Protein AF-A0A838RYY1-F1 (afdb_monomer)

Nearest PDB structures (foldseek):
  6tjv-assembly1_C  TM=8.194E-01  e=4.461E-03  Thermosynechococcus vestitus BP-1
  6q8o-assembly1_A  TM=8.061E-01  e=6.634E-03  Thermus thermophilus HB8
  8qby-assembly1_A  TM=8.186E-01  e=1.467E-02  Paracoccus denitrificans PD1222
  6zkc-assembly1_A  TM=8.201E-01  e=5.654E-02  Ovis aries
  8gzu-assembly1_n3  TM=5.581E-01  e=6.113E-01  Tetrahymena thermophila SB210

Secondary structure (DSSP, 8-state):
-HHHHHHHHHHHHHHHHHHHHS-----HHHHS--BTTBPPSS-TT----THHHHHHHHHHHHHHHHHHH--

pLDDT: mean 91.82, std 5.61, range [70.44, 97.81]

Structure (mmCIF, N/CA/C/O backbone):
data_AF-A0A838RYY1-F1
#
_entry.id   AF-A0A838RYY1-F1
#
loop_
_atom_site.group_PDB
_atom_site.id
_atom_site.type_symbol
_atom_site.label_atom_id
_atom_site.label_alt_id
_atom_site.label_comp_id
_atom_site.label_asym_id
_atom_site.label_entity_id
_atom_site.label_seq_id
_atom_site.pdbx_PDB_ins_code
_atom_site.Cartn_x
_atom_site.Cartn_y
_atom_site.Cartn_z
_atom_site.occupancy
_atom_site.B_iso_or_equiv
_atom_site.auth_seq_id
_atom_site.auth_comp_id
_atom_site.auth_asym_id
_atom_site.auth_atom_id
_atom_site.pdbx_PDB_model_num
ATOM 1 N N . MET A 1 1 ? -24.726 4.862 -14.095 1.00 84.25 1 MET A N 1
ATOM 2 C CA . MET A 1 1 ? -24.029 3.904 -14.992 1.00 84.25 1 MET A CA 1
ATOM 3 C C . MET A 1 1 ? -22.851 4.542 -15.726 1.00 84.25 1 MET A C 1
ATOM 5 O O . MET A 1 1 ? -21.759 4.006 -15.627 1.00 84.25 1 MET A O 1
A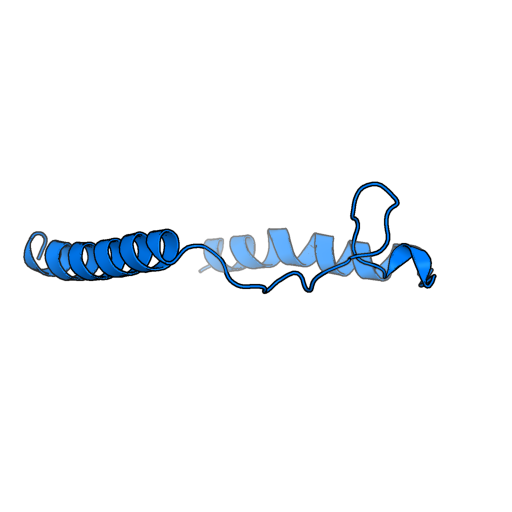TOM 9 N N . ILE A 1 2 ? -23.016 5.702 -16.377 1.00 94.88 2 ILE A N 1
ATOM 10 C CA . ILE A 1 2 ? -21.909 6.418 -17.054 1.00 94.88 2 ILE A CA 1
ATOM 11 C C . ILE A 1 2 ? -20.738 6.721 -16.105 1.00 94.88 2 ILE A C 1
ATOM 13 O O . ILE A 1 2 ? -19.596 6.431 -16.439 1.00 94.88 2 ILE A O 1
ATOM 17 N N . PHE A 1 3 ? -21.015 7.191 -14.885 1.00 96.00 3 PHE A N 1
ATOM 18 C CA . PHE A 1 3 ? -19.975 7.419 -13.874 1.00 96.00 3 PHE A CA 1
ATOM 19 C C . 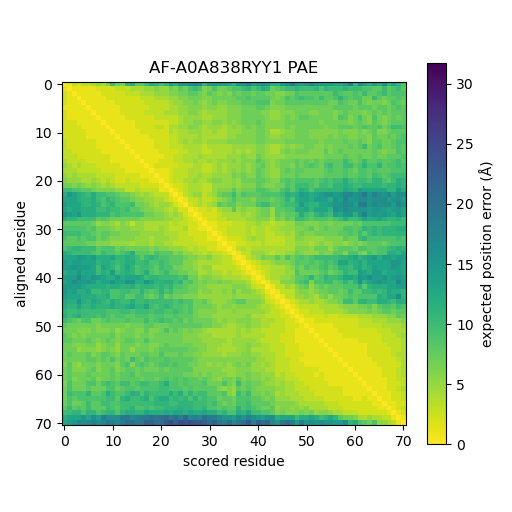PHE A 1 3 ? -19.176 6.156 -13.511 1.00 96.00 3 PHE A C 1
ATOM 21 O O . PHE A 1 3 ? -17.962 6.235 -13.366 1.00 96.00 3 PHE A O 1
ATOM 28 N N . PHE A 1 4 ? -19.819 4.986 -13.433 1.00 97.00 4 PHE A N 1
ATOM 29 C CA . PHE A 1 4 ? -19.127 3.717 -13.171 1.00 97.00 4 PHE A CA 1
ATOM 30 C C . PHE A 1 4 ? -18.209 3.315 -14.327 1.00 97.00 4 PHE A C 1
ATOM 32 O O . PHE A 1 4 ? -17.083 2.883 -14.095 1.00 97.00 4 PHE A O 1
ATOM 39 N N . LEU A 1 5 ? -18.660 3.501 -15.571 1.00 97.12 5 LEU A N 1
ATOM 40 C CA . LEU A 1 5 ? -17.829 3.253 -16.750 1.00 97.12 5 LEU A CA 1
ATOM 41 C C . LEU A 1 5 ? -16.590 4.148 -16.753 1.00 97.12 5 LEU A C 1
ATOM 43 O O . LEU A 1 5 ? -15.480 3.652 -16.928 1.00 97.12 5 LEU A O 1
ATOM 47 N N . VAL A 1 6 ? -16.766 5.446 -16.505 1.00 97.31 6 VAL A N 1
ATOM 48 C CA . VAL A 1 6 ? -15.646 6.395 -16.443 1.00 97.31 6 VAL A CA 1
ATOM 49 C C . VAL A 1 6 ? -14.668 6.018 -15.326 1.00 97.31 6 VAL A C 1
ATOM 51 O O . VAL A 1 6 ? -13.465 5.989 -15.570 1.00 97.31 6 VAL A O 1
ATOM 54 N N . ALA A 1 7 ? -15.168 5.656 -14.140 1.00 97.06 7 ALA A N 1
ATOM 55 C CA . ALA A 1 7 ? -14.339 5.277 -12.994 1.00 97.06 7 ALA A CA 1
ATOM 56 C C . ALA A 1 7 ? -13.459 4.042 -13.251 1.00 97.06 7 ALA A C 1
ATOM 58 O O . ALA A 1 7 ? -12.363 3.958 -12.705 1.00 97.06 7 ALA A O 1
ATOM 59 N N . ILE A 1 8 ? -13.910 3.103 -14.089 1.00 97.50 8 ILE A N 1
ATOM 60 C CA . ILE A 1 8 ? -13.128 1.914 -14.468 1.00 97.50 8 ILE A CA 1
ATOM 61 C C . ILE A 1 8 ? -12.181 2.228 -15.629 1.00 97.50 8 ILE A C 1
ATOM 63 O O . ILE A 1 8 ? -11.005 1.869 -15.592 1.00 97.50 8 ILE A O 1
ATOM 67 N N . VAL A 1 9 ? -12.675 2.903 -16.669 1.00 97.62 9 VAL A N 1
ATOM 68 C CA . VAL A 1 9 ? -11.892 3.172 -17.885 1.00 97.62 9 VAL A CA 1
ATOM 69 C C . VAL A 1 9 ? -10.719 4.102 -17.590 1.00 97.62 9 VAL A C 1
ATOM 71 O O . VAL A 1 9 ? -9.619 3.866 -18.087 1.00 97.62 9 VAL A O 1
ATOM 74 N N . PHE A 1 10 ? -10.926 5.122 -16.757 1.00 97.25 10 PHE A N 1
ATOM 75 C CA . PHE A 1 10 ? -9.915 6.132 -16.459 1.00 97.25 10 PHE A CA 1
ATOM 76 C C . PHE A 1 10 ? -8.596 5.563 -15.892 1.00 97.25 10 PHE A C 1
ATOM 78 O O . PHE A 1 10 ? -7.551 5.924 -16.428 1.00 97.25 10 PHE A O 1
ATOM 85 N N . PRO A 1 11 ? -8.579 4.665 -14.884 1.00 96.81 11 PRO A N 1
ATOM 86 C CA . PRO A 1 11 ? -7.339 4.043 -14.410 1.00 96.81 11 PRO A CA 1
ATOM 87 C C . PRO A 1 11 ? -6.831 2.912 -15.316 1.00 96.81 11 PRO A C 1
ATOM 89 O O . PRO A 1 11 ? -5.621 2.734 -15.448 1.00 96.81 11 PRO A O 1
ATOM 92 N N . VAL A 1 12 ? -7.718 2.142 -15.956 1.00 97.81 12 VAL A N 1
ATOM 93 C CA . VAL A 1 12 ? -7.308 0.975 -16.761 1.00 97.81 12 VAL A CA 1
ATOM 94 C C . VAL A 1 12 ? -6.628 1.399 -18.063 1.00 97.81 12 VAL A C 1
ATOM 96 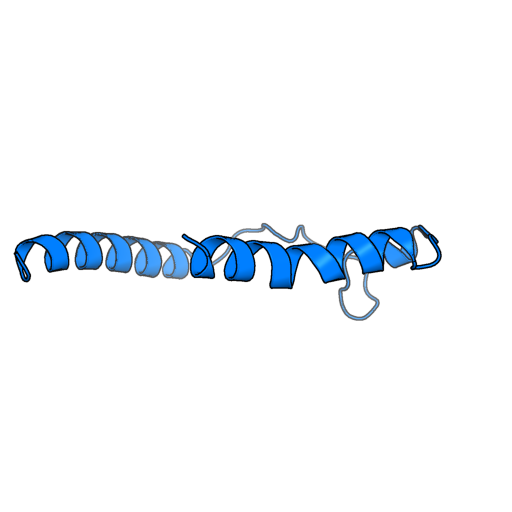O O . VAL A 1 12 ? -5.593 0.841 -18.432 1.00 97.81 12 VAL A O 1
ATOM 99 N N . LEU A 1 13 ? -7.172 2.409 -18.745 1.00 97.75 13 LEU A N 1
ATOM 100 C CA . LEU A 1 13 ? -6.674 2.888 -20.033 1.00 97.75 13 LEU A CA 1
ATOM 101 C C . LEU A 1 13 ? -5.174 3.265 -20.016 1.00 97.75 13 LEU A C 1
ATOM 103 O O . LEU A 1 13 ? -4.432 2.718 -20.836 1.00 97.75 13 LEU A O 1
ATOM 107 N N . PRO A 1 14 ? -4.669 4.125 -19.107 1.00 96.81 14 PRO A N 1
ATOM 108 C CA . PRO A 1 14 ? -3.252 4.488 -19.081 1.00 96.81 14 PRO A CA 1
ATOM 109 C C . PRO A 1 14 ? -2.339 3.314 -18.708 1.00 96.81 14 PRO A C 1
ATOM 111 O O . PRO A 1 14 ? -1.220 3.246 -19.211 1.00 96.81 14 PRO A O 1
ATOM 114 N N . ILE A 1 15 ? -2.797 2.362 -17.884 1.00 96.44 15 ILE A N 1
ATOM 115 C CA . ILE A 1 15 ? -2.018 1.159 -17.543 1.00 96.44 15 ILE A CA 1
ATOM 116 C C . ILE A 1 15 ? -1.823 0.283 -18.787 1.00 96.44 15 ILE A C 1
ATOM 118 O O . ILE A 1 15 ? -0.705 -0.158 -19.070 1.00 96.44 15 ILE A O 1
ATOM 122 N N . VAL A 1 16 ? -2.894 0.060 -19.556 1.00 96.69 16 VAL A N 1
ATOM 123 C CA . VAL A 1 16 ? -2.853 -0.751 -20.783 1.00 96.69 16 VAL A CA 1
ATOM 124 C C . VAL A 1 16 ? -2.019 -0.063 -21.864 1.00 96.69 16 VAL A C 1
ATOM 126 O O . VAL A 1 16 ? -1.129 -0.688 -22.443 1.00 96.69 16 VAL A O 1
ATOM 129 N N . LEU A 1 17 ? -2.238 1.237 -22.089 1.00 96.94 17 LEU A N 1
ATOM 130 C CA . LEU A 1 17 ? -1.445 2.018 -23.041 1.00 96.94 17 LEU A CA 1
ATOM 131 C C . LEU A 1 17 ? 0.033 2.054 -22.639 1.00 96.94 17 LEU A C 1
ATOM 133 O O . LEU A 1 17 ? 0.902 1.792 -23.467 1.00 96.94 17 LEU A O 1
ATOM 137 N N . GLY A 1 18 ? 0.334 2.291 -21.361 1.00 95.06 18 GLY A N 1
ATOM 138 C CA . GLY A 1 18 ? 1.700 2.288 -20.841 1.00 95.06 18 GLY A CA 1
ATOM 139 C C . GLY A 1 18 ? 2.393 0.932 -20.993 1.00 95.06 18 GLY A C 1
ATOM 140 O O . GLY A 1 18 ? 3.595 0.876 -21.253 1.00 95.06 18 GLY A O 1
ATOM 141 N N . ARG A 1 19 ? 1.653 -0.178 -20.894 1.00 92.12 19 ARG A N 1
ATOM 142 C CA . ARG A 1 19 ? 2.190 -1.523 -21.140 1.00 92.12 19 ARG A CA 1
ATOM 143 C C . ARG A 1 19 ? 2.558 -1.743 -22.609 1.00 92.12 19 ARG A C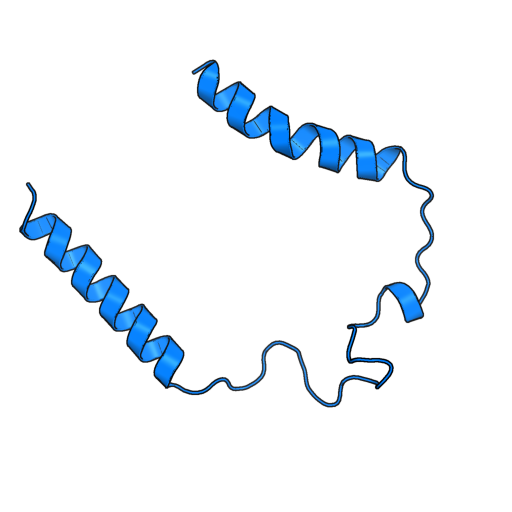 1
ATOM 145 O O . ARG A 1 19 ? 3.562 -2.408 -22.852 1.00 92.12 19 ARG A O 1
ATOM 152 N N . PHE A 1 20 ? 1.768 -1.213 -23.544 1.00 93.56 20 PHE A N 1
ATOM 153 C CA . PHE A 1 20 ? 1.961 -1.418 -24.984 1.00 93.56 20 PHE A CA 1
ATOM 154 C C . PHE A 1 20 ? 2.975 -0.444 -25.603 1.00 93.56 20 PHE A C 1
ATOM 156 O O . PHE A 1 20 ? 3.762 -0.836 -26.456 1.00 93.56 20 PHE A O 1
ATOM 163 N N . LEU A 1 21 ? 2.988 0.813 -25.151 1.00 95.25 21 LEU A N 1
ATOM 164 C CA . LEU A 1 21 ? 3.869 1.862 -25.678 1.00 95.25 21 LEU A CA 1
ATOM 165 C C . LEU A 1 21 ? 5.296 1.793 -25.114 1.00 95.25 21 LEU A C 1
ATOM 167 O O . LEU A 1 21 ? 6.232 2.301 -25.729 1.00 95.25 21 LEU A O 1
ATOM 171 N N . ARG A 1 22 ? 5.487 1.206 -23.926 1.00 90.94 22 ARG A N 1
ATOM 172 C CA . ARG A 1 22 ? 6.795 1.188 -23.260 1.00 90.94 22 ARG A CA 1
ATOM 173 C C . ARG A 1 22 ? 7.730 0.138 -23.877 1.00 90.94 22 ARG A C 1
ATOM 175 O O . ARG A 1 22 ? 7.319 -1.012 -24.030 1.00 90.94 22 ARG A O 1
ATOM 182 N N . PRO A 1 23 ? 9.026 0.451 -24.078 1.00 88.69 23 PRO A N 1
ATOM 183 C CA . PRO A 1 23 ? 10.020 -0.549 -24.454 1.00 88.69 23 PRO A CA 1
ATOM 184 C C . PRO A 1 23 ? 10.131 -1.657 -23.396 1.00 88.69 23 PRO A C 1
ATOM 186 O O . PRO A 1 23 ? 10.283 -1.417 -22.190 1.00 88.69 23 PRO A O 1
ATOM 189 N N . ILE A 1 24 ? 10.056 -2.900 -23.860 1.00 84.44 24 ILE A N 1
ATOM 190 C CA . ILE A 1 24 ? 10.063 -4.084 -23.010 1.00 84.44 24 ILE A CA 1
ATOM 191 C C . ILE A 1 24 ? 11.502 -4.574 -22.843 1.00 84.44 24 ILE A C 1
ATOM 193 O O . ILE A 1 24 ? 12.065 -5.181 -23.739 1.00 84.44 24 ILE A O 1
ATOM 197 N N . ASN A 1 25 ? 12.071 -4.351 -21.658 1.00 85.31 25 ASN A N 1
ATOM 198 C CA . ASN A 1 25 ? 13.357 -4.919 -21.248 1.00 85.31 25 ASN A CA 1
ATOM 199 C C . ASN A 1 25 ? 13.188 -5.616 -19.894 1.00 85.31 25 ASN A C 1
ATOM 201 O O . ASN A 1 25 ? 12.969 -4.931 -18.885 1.00 85.31 25 ASN A O 1
ATOM 205 N N . TYR A 1 26 ? 13.270 -6.951 -19.876 1.00 84.38 26 TYR A N 1
ATOM 206 C CA . TYR A 1 26 ? 13.212 -7.794 -18.673 1.00 84.38 26 TYR A CA 1
ATOM 207 C C . TYR A 1 26 ? 14.614 -8.306 -18.321 1.00 84.38 26 TYR A C 1
ATOM 209 O O . TYR A 1 26 ? 15.017 -9.390 -18.726 1.00 84.38 26 TYR A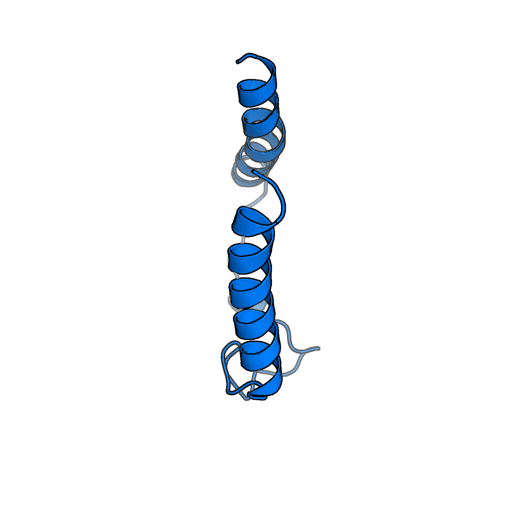 O 1
ATOM 217 N N . GLY A 1 27 ? 15.383 -7.507 -17.581 1.00 88.31 27 GLY A N 1
ATOM 218 C CA . GLY A 1 27 ? 16.656 -7.952 -17.008 1.00 88.31 27 GLY A CA 1
ATOM 219 C C . GLY A 1 27 ? 16.454 -8.586 -15.632 1.00 88.31 27 GLY A C 1
ATOM 220 O O . GLY A 1 27 ? 15.585 -8.142 -14.882 1.00 88.31 27 GLY A O 1
ATOM 221 N N . LYS A 1 28 ? 17.294 -9.562 -15.257 1.00 84.75 28 LYS A N 1
ATOM 222 C CA . LYS A 1 28 ? 17.265 -10.197 -13.921 1.00 84.75 28 LYS A CA 1
ATOM 223 C C . LYS A 1 28 ? 17.296 -9.162 -12.785 1.00 84.75 28 LYS A C 1
ATOM 225 O O . LYS A 1 28 ? 16.468 -9.213 -11.886 1.00 84.75 28 LYS A O 1
ATOM 230 N N . ASN A 1 29 ? 18.150 -8.143 -12.901 1.00 84.81 29 ASN A N 1
ATOM 231 C CA . ASN A 1 29 ? 18.268 -7.058 -11.915 1.00 84.81 29 ASN A CA 1
ATOM 232 C C . ASN A 1 29 ? 17.050 -6.125 -11.851 1.00 84.81 29 ASN A C 1
ATOM 234 O O . ASN A 1 29 ? 16.870 -5.429 -10.862 1.00 84.81 29 ASN A O 1
ATOM 238 N N . LYS A 1 30 ? 16.227 -6.076 -12.903 1.00 86.06 30 LYS A N 1
ATOM 239 C CA . LYS A 1 30 ? 14.987 -5.285 -12.925 1.00 86.06 30 LYS A CA 1
ATOM 240 C C . LYS A 1 30 ? 13.816 -6.049 -12.307 1.00 86.06 30 LYS A C 1
ATOM 242 O O . LYS A 1 30 ? 12.863 -5.434 -11.851 1.00 86.06 30 LYS A O 1
ATOM 247 N N . MET A 1 31 ? 13.883 -7.379 -12.347 1.00 89.56 31 MET A N 1
ATOM 248 C CA . MET A 1 31 ? 12.847 -8.280 -11.842 1.00 89.56 31 MET A CA 1
ATOM 249 C C . MET A 1 31 ? 13.106 -8.731 -10.398 1.00 89.56 31 MET A C 1
ATOM 251 O O . MET A 1 31 ? 12.257 -9.407 -9.827 1.00 89.56 31 MET A O 1
ATOM 255 N N . ARG A 1 32 ? 14.259 -8.383 -9.811 1.00 87.62 32 ARG A N 1
ATOM 256 C CA . ARG A 1 32 ? 14.570 -8.696 -8.412 1.00 87.62 32 ARG A CA 1
ATOM 257 C C . ARG A 1 32 ? 13.893 -7.699 -7.454 1.00 87.62 32 ARG A C 1
ATOM 259 O O . ARG A 1 32 ? 13.792 -6.520 -7.810 1.00 87.62 32 ARG A O 1
ATOM 266 N N . PRO A 1 33 ? 13.476 -8.131 -6.251 1.00 89.19 33 PRO A N 1
ATOM 267 C CA . PRO A 1 33 ? 13.022 -7.228 -5.197 1.00 89.19 33 PRO A CA 1
ATOM 268 C C . PRO A 1 33 ? 14.079 -6.169 -4.864 1.00 89.19 33 PRO A C 1
ATOM 270 O O . PRO A 1 33 ? 15.282 -6.432 -4.917 1.00 89.19 33 PRO A O 1
ATOM 273 N N . TYR A 1 34 ? 13.631 -4.958 -4.539 1.00 88.44 34 TYR A N 1
ATOM 274 C CA . TYR A 1 34 ? 14.525 -3.873 -4.150 1.00 88.44 34 TYR A CA 1
ATOM 275 C C . TYR A 1 34 ? 14.749 -3.873 -2.633 1.00 88.44 34 TYR A C 1
ATOM 277 O O . TYR A 1 34 ? 13.830 -3.561 -1.884 1.00 88.44 34 TYR A O 1
ATOM 285 N N . GLU A 1 35 ? 15.984 -4.138 -2.197 1.00 90.12 35 GLU A N 1
ATOM 286 C CA . GLU A 1 35 ? 16.429 -3.987 -0.802 1.00 90.12 35 GLU A CA 1
ATOM 287 C C . GLU A 1 35 ? 17.685 -3.101 -0.706 1.00 90.12 35 GLU A C 1
ATOM 289 O O . GLU A 1 35 ? 18.750 -3.522 -0.259 1.00 90.12 35 GLU A O 1
ATOM 294 N N . CYS A 1 36 ? 17.602 -1.857 -1.198 1.00 86.56 36 CYS A N 1
ATOM 295 C CA . CYS A 1 36 ? 18.699 -0.873 -1.119 1.00 86.56 36 CYS A CA 1
ATOM 296 C C . CYS A 1 36 ? 20.042 -1.352 -1.715 1.00 86.56 36 CYS A C 1
ATOM 298 O O . CYS A 1 36 ? 21.111 -0.924 -1.290 1.00 86.56 36 CYS A O 1
ATOM 300 N N . GLY A 1 37 ? 19.987 -2.233 -2.719 1.00 85.88 37 GLY A N 1
ATOM 301 C CA . GLY A 1 37 ? 21.166 -2.792 -3.389 1.00 85.88 37 GLY A CA 1
ATOM 302 C C . GLY A 1 37 ? 21.682 -4.107 -2.799 1.00 85.88 37 GLY A C 1
ATOM 303 O O . GLY A 1 37 ? 22.584 -4.697 -3.390 1.00 85.88 37 GLY A O 1
ATOM 304 N N . ILE A 1 38 ? 21.089 -4.582 -1.704 1.00 85.81 38 ILE A N 1
ATOM 305 C CA . ILE A 1 38 ? 21.393 -5.864 -1.063 1.00 85.81 38 ILE A CA 1
ATOM 306 C C . ILE A 1 38 ? 20.450 -6.935 -1.628 1.00 85.81 38 ILE A C 1
ATOM 308 O O . ILE A 1 38 ? 19.348 -6.621 -2.085 1.00 85.81 38 ILE A O 1
ATOM 312 N N . ASP A 1 39 ? 20.899 -8.188 -1.657 1.00 86.88 39 ASP A N 1
ATOM 313 C CA . ASP A 1 39 ? 20.029 -9.306 -2.011 1.00 86.88 39 ASP A CA 1
ATOM 314 C C . ASP A 1 39 ? 19.133 -9.684 -0.819 1.00 86.88 39 ASP A C 1
ATOM 316 O O . ASP A 1 39 ? 19.621 -9.732 0.318 1.00 86.88 39 ASP A O 1
ATOM 320 N N . PRO A 1 40 ? 17.839 -9.960 -1.067 1.00 85.62 40 PRO A N 1
ATOM 321 C CA . PRO A 1 40 ? 16.878 -10.229 -0.014 1.00 85.62 40 PRO A CA 1
ATOM 322 C C . PRO A 1 40 ? 17.291 -11.433 0.819 1.00 85.62 40 PRO A C 1
ATOM 324 O O . PRO A 1 40 ? 17.519 -12.524 0.297 1.00 85.62 40 PRO A O 1
ATOM 327 N N . LYS A 1 41 ? 17.394 -11.226 2.135 1.00 84.50 41 LYS A N 1
ATOM 328 C CA . LYS A 1 41 ? 17.688 -12.312 3.087 1.00 84.50 41 LYS A CA 1
ATOM 329 C C . LYS A 1 41 ? 16.454 -13.149 3.405 1.00 84.50 41 LYS A C 1
ATOM 331 O O . LYS A 1 41 ? 16.586 -14.305 3.798 1.00 84.50 41 LYS A O 1
ATOM 336 N N . THR A 1 42 ? 15.283 -12.546 3.246 1.00 83.19 42 THR A N 1
ATOM 337 C CA . THR A 1 42 ? 13.993 -13.085 3.651 1.00 83.19 42 THR A CA 1
ATOM 338 C C . THR A 1 42 ? 12.961 -12.767 2.570 1.00 83.19 42 THR A C 1
ATOM 340 O O . THR A 1 42 ? 13.100 -11.799 1.827 1.00 83.19 42 THR A O 1
ATOM 343 N N . GLU A 1 43 ? 11.919 -13.585 2.474 1.00 84.69 43 GLU A N 1
ATOM 344 C CA . GLU A 1 43 ? 10.766 -13.326 1.611 1.00 84.69 43 GLU A CA 1
ATOM 345 C C . GLU A 1 43 ? 9.958 -12.097 2.070 1.00 84.69 43 GLU A C 1
ATOM 347 O O . GLU A 1 43 ? 9.891 -11.774 3.256 1.00 84.69 43 GLU A O 1
ATOM 352 N N . ALA A 1 44 ? 9.247 -11.448 1.144 1.00 85.56 44 ALA A N 1
ATOM 353 C CA . ALA A 1 44 ? 8.409 -10.281 1.458 1.00 85.56 44 ALA A CA 1
ATOM 354 C C . ALA A 1 44 ? 7.226 -10.595 2.405 1.00 85.56 44 ALA A C 1
ATOM 356 O O . ALA A 1 44 ? 6.647 -9.689 3.004 1.00 85.56 44 ALA A O 1
ATOM 357 N N . HIS A 1 45 ? 6.864 -11.875 2.536 1.00 84.69 45 HIS A N 1
ATOM 358 C CA . HIS A 1 45 ? 5.740 -12.367 3.338 1.00 84.69 45 HIS A CA 1
ATOM 359 C C . HIS A 1 45 ? 6.194 -13.174 4.560 1.00 84.69 45 HIS A C 1
ATOM 361 O O . HIS A 1 45 ? 5.644 -14.236 4.851 1.00 84.69 45 HIS A O 1
ATOM 367 N N . ASP A 1 46 ? 7.209 -12.693 5.271 1.00 87.50 46 ASP A N 1
ATOM 368 C CA . ASP A 1 46 ? 7.624 -13.315 6.527 1.00 87.50 46 ASP A CA 1
ATOM 369 C C . ASP A 1 46 ? 6.684 -12.957 7.697 1.00 87.50 46 ASP A C 1
ATOM 371 O O . ASP A 1 46 ? 5.693 -12.231 7.569 1.00 87.50 46 ASP A O 1
ATOM 375 N N . ARG A 1 47 ? 6.976 -13.515 8.870 1.00 87.44 47 ARG A N 1
ATOM 376 C CA . ARG A 1 47 ? 6.206 -13.361 10.100 1.00 87.44 47 ARG A CA 1
ATOM 377 C C . ARG A 1 47 ? 6.211 -11.909 10.568 1.00 87.44 47 ARG A C 1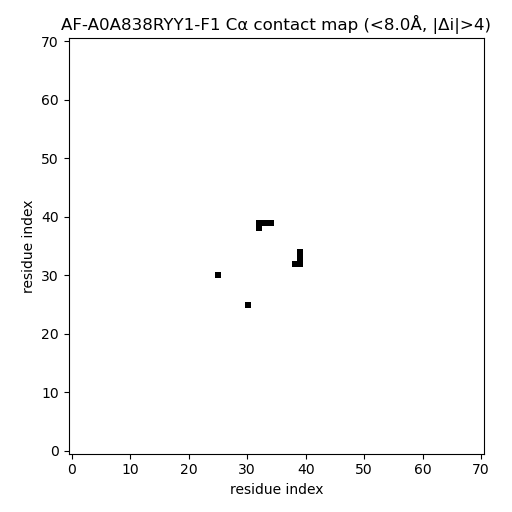
ATOM 379 O O . ARG A 1 47 ? 7.149 -11.432 11.202 1.00 87.44 47 ARG A O 1
ATOM 386 N N . PHE A 1 48 ? 5.095 -11.233 10.342 1.00 88.12 48 PHE A N 1
ATOM 387 C CA . PHE A 1 48 ? 4.798 -9.966 10.996 1.00 88.12 48 PHE A CA 1
ATOM 388 C C . PHE A 1 48 ? 4.297 -10.188 12.425 1.00 88.12 48 PHE A C 1
ATOM 390 O O . PHE A 1 48 ? 3.812 -11.261 12.790 1.00 88.12 48 PHE A O 1
ATOM 397 N N . THR A 1 49 ? 4.394 -9.151 13.258 1.00 93.69 49 THR A N 1
ATOM 398 C CA . THR A 1 49 ? 3.881 -9.226 14.630 1.00 93.69 49 THR A CA 1
ATOM 399 C C . THR A 1 49 ? 2.373 -9.504 14.637 1.00 93.69 49 THR A C 1
ATOM 401 O O . THR A 1 49 ? 1.621 -8.933 13.847 1.00 93.69 49 THR A O 1
ATOM 404 N N . VAL A 1 50 ? 1.905 -10.330 15.580 1.00 94.31 50 VAL A N 1
ATOM 405 C CA . VAL A 1 50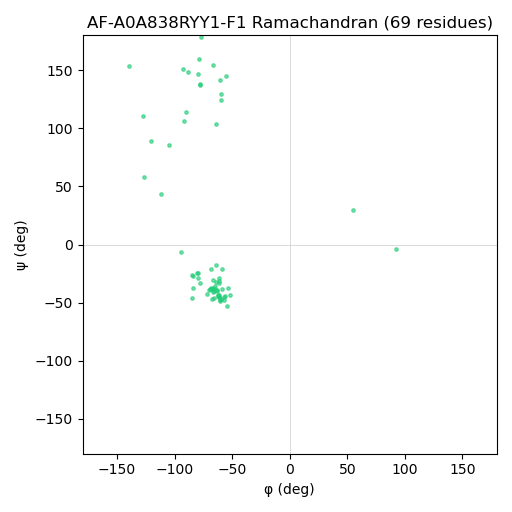 ? 0.478 -10.705 15.707 1.00 94.31 50 VAL A CA 1
ATOM 406 C C . VAL A 1 50 ? -0.434 -9.484 15.912 1.00 94.31 50 VAL A C 1
ATOM 408 O O . VAL A 1 50 ? -1.618 -9.521 15.595 1.00 94.31 50 VAL A O 1
ATOM 411 N N . ARG A 1 51 ? 0.126 -8.361 16.375 1.00 96.44 51 ARG A N 1
ATOM 412 C CA . ARG A 1 51 ? -0.589 -7.104 16.632 1.00 96.44 51 ARG A CA 1
A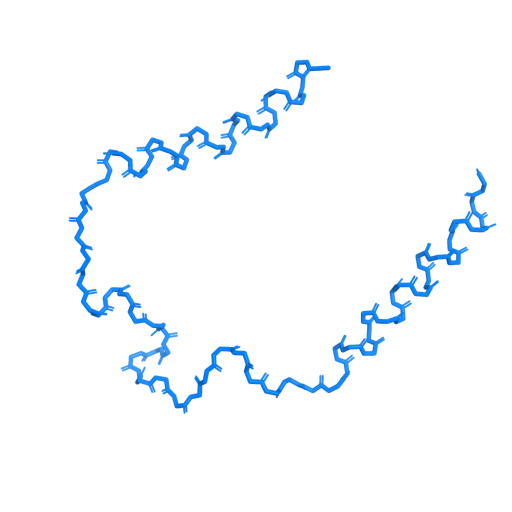TOM 413 C C . ARG A 1 51 ? -1.382 -6.607 15.417 1.00 96.44 51 ARG A C 1
ATOM 415 O O . ARG A 1 51 ? -2.494 -6.129 15.602 1.00 96.44 51 ARG A O 1
ATOM 422 N N . TYR A 1 52 ? -0.867 -6.770 14.196 1.00 93.75 52 TYR A N 1
ATOM 423 C CA . TYR A 1 52 ? -1.584 -6.360 12.980 1.00 93.75 52 TYR A CA 1
ATOM 424 C C . TYR A 1 52 ? -2.876 -7.160 12.761 1.00 93.75 52 TYR A C 1
ATOM 426 O O . TYR A 1 52 ? -3.900 -6.588 12.396 1.00 93.75 52 TYR A O 1
ATOM 434 N N . TYR A 1 53 ? -2.854 -8.463 13.058 1.00 95.19 53 TYR A N 1
ATOM 435 C CA . TYR A 1 53 ? -4.038 -9.318 12.963 1.00 95.19 53 TYR A CA 1
ATOM 436 C C . TYR A 1 53 ? -5.085 -8.966 14.017 1.00 95.19 53 TYR A C 1
ATOM 438 O O . TYR A 1 53 ? -6.274 -8.969 13.716 1.00 95.19 53 TYR A O 1
ATOM 446 N N . ILE A 1 5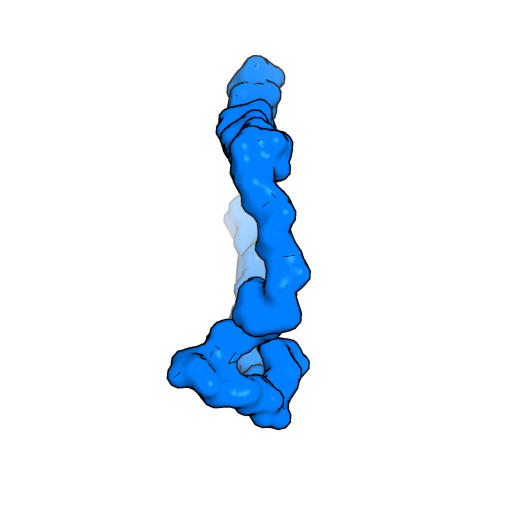4 ? -4.654 -8.612 15.232 1.00 97.38 54 ILE A N 1
ATOM 447 C CA . ILE A 1 54 ? -5.570 -8.178 16.296 1.00 97.38 54 ILE A CA 1
ATOM 448 C C . ILE A 1 54 ? -6.304 -6.904 15.870 1.00 97.38 54 ILE A C 1
ATOM 450 O O . ILE A 1 54 ? -7.519 -6.834 16.012 1.00 97.38 54 ILE A O 1
ATOM 454 N N . VAL A 1 55 ? -5.597 -5.927 15.289 1.00 97.12 55 VAL A N 1
ATOM 455 C CA . VAL A 1 55 ? -6.221 -4.694 14.779 1.00 97.12 55 VAL A CA 1
ATOM 456 C C . VAL A 1 55 ? -7.221 -4.997 13.658 1.00 97.12 55 VAL A C 1
ATOM 458 O O . VAL A 1 55 ? -8.328 -4.470 13.686 1.00 97.12 55 VAL A O 1
ATOM 461 N N . ALA A 1 56 ? -6.877 -5.877 12.711 1.00 97.25 56 ALA A N 1
ATOM 462 C CA . ALA A 1 56 ? -7.788 -6.273 11.635 1.00 97.25 56 ALA A CA 1
ATOM 463 C C . ALA A 1 56 ? -9.042 -6.999 12.157 1.00 97.25 56 ALA A C 1
ATOM 465 O O . ALA A 1 56 ? -10.149 -6.740 11.689 1.00 97.25 56 ALA A O 1
ATOM 466 N N . MET A 1 57 ? -8.883 -7.877 13.151 1.00 97.56 57 MET A N 1
ATOM 467 C CA . MET A 1 57 ? -9.999 -8.601 13.760 1.00 97.56 57 MET A CA 1
ATOM 468 C C . MET A 1 57 ? -10.898 -7.676 14.585 1.00 97.56 57 MET A C 1
ATOM 470 O O . MET A 1 57 ? -12.116 -7.793 14.506 1.00 97.56 57 MET A O 1
ATOM 474 N N . LEU A 1 58 ? -10.317 -6.721 15.318 1.00 97.81 58 LEU A N 1
ATOM 475 C CA . LEU A 1 58 ? -11.077 -5.677 16.007 1.00 97.81 58 LEU A CA 1
ATOM 476 C C . LEU A 1 58 ? -11.863 -4.813 15.016 1.00 97.81 58 LEU A C 1
ATOM 478 O O . LEU A 1 58 ? -13.040 -4.572 15.248 1.00 97.81 58 LEU A O 1
ATOM 482 N N . PHE A 1 59 ? -11.246 -4.390 13.904 1.00 97.12 59 PHE A N 1
ATOM 483 C CA . PHE A 1 59 ? -11.943 -3.646 12.850 1.00 97.12 59 PHE A CA 1
ATOM 484 C C . PHE A 1 59 ? -13.147 -4.424 12.307 1.00 97.12 59 PHE A C 1
ATOM 486 O O . PHE A 1 59 ? -14.226 -3.856 12.207 1.00 97.12 59 PHE A O 1
ATOM 493 N N . LEU A 1 60 ? -12.986 -5.723 12.029 1.00 96.88 60 LEU A N 1
ATOM 494 C CA . LEU A 1 60 ? -14.080 -6.580 11.563 1.00 96.88 60 LEU A CA 1
ATOM 495 C C . LEU A 1 60 ? -15.223 -6.642 12.580 1.00 96.88 60 LEU A C 1
ATOM 497 O O . LEU A 1 60 ? -16.379 -6.483 12.204 1.00 96.88 60 LEU A O 1
ATOM 501 N N . ILE A 1 61 ? -14.907 -6.857 13.860 1.00 97.56 61 ILE A N 1
ATOM 502 C CA . ILE A 1 61 ? -15.920 -6.902 14.924 1.00 97.56 61 ILE A CA 1
ATOM 503 C C . ILE A 1 61 ? -16.665 -5.566 14.999 1.00 97.56 61 ILE A C 1
ATOM 505 O O . ILE A 1 61 ? -17.891 -5.562 14.979 1.00 97.56 61 ILE A O 1
ATOM 509 N N . PHE A 1 62 ? -15.944 -4.441 15.017 1.00 96.94 62 PHE A N 1
ATOM 510 C CA . PHE A 1 62 ? -16.569 -3.120 15.069 1.00 96.94 62 PHE A CA 1
ATOM 511 C C . PHE A 1 62 ? -17.418 -2.816 13.832 1.00 96.94 62 PHE A C 1
ATOM 513 O O . PHE A 1 62 ? -18.491 -2.248 13.983 1.00 96.94 62 PHE A O 1
ATOM 520 N N . ASP A 1 63 ? -16.985 -3.202 12.632 1.00 96.38 63 ASP A N 1
ATOM 521 C CA . ASP A 1 63 ? -17.758 -3.018 11.394 1.00 96.38 63 ASP A CA 1
ATOM 522 C C . ASP A 1 63 ? -19.059 -3.842 11.397 1.00 96.38 63 ASP A C 1
ATOM 524 O O . ASP A 1 63 ? -20.111 -3.399 10.943 1.00 96.38 63 ASP A O 1
ATOM 528 N N . VAL A 1 64 ? -19.025 -5.037 11.992 1.00 95.69 64 VAL A N 1
ATOM 529 C CA . VAL A 1 64 ? -20.240 -5.826 12.226 1.00 95.69 64 VAL A CA 1
ATOM 530 C C . VAL A 1 64 ? -21.127 -5.166 13.283 1.00 95.69 64 VAL A C 1
ATOM 532 O O . VAL A 1 64 ? -22.342 -5.156 13.134 1.00 95.69 64 VAL A O 1
ATOM 535 N N . GLU A 1 65 ? -20.561 -4.585 14.338 1.00 96.69 65 GLU A N 1
ATOM 536 C CA . GLU A 1 65 ? -21.341 -3.873 15.356 1.00 96.69 65 GLU A CA 1
ATOM 537 C C . GLU A 1 65 ? -21.995 -2.593 14.817 1.00 96.69 65 GLU A C 1
ATOM 539 O O . GLU A 1 65 ? -23.142 -2.301 15.164 1.00 96.69 65 GLU A O 1
ATOM 544 N N . THR A 1 66 ? -21.327 -1.843 13.934 1.00 95.12 66 THR A N 1
ATOM 545 C CA . THR A 1 66 ? -21.898 -0.616 13.357 1.00 95.12 66 THR A CA 1
ATOM 546 C C . THR A 1 66 ? -23.135 -0.888 12.507 1.00 95.12 66 THR A C 1
ATOM 548 O O . THR A 1 66 ? -24.054 -0.069 12.541 1.00 95.12 66 THR A O 1
ATOM 551 N N . ILE A 1 67 ? -23.220 -2.042 11.828 1.00 94.62 67 ILE A N 1
ATOM 552 C CA . ILE A 1 67 ? -24.426 -2.440 11.079 1.00 94.62 67 ILE A CA 1
ATOM 553 C C . ILE A 1 67 ? -25.652 -2.584 11.991 1.00 94.62 67 ILE A C 1
ATOM 555 O O . ILE A 1 67 ? -26.779 -2.383 11.553 1.00 94.62 67 ILE A O 1
ATOM 559 N N . PHE A 1 68 ? -25.439 -2.921 13.268 1.00 92.31 68 PHE A N 1
ATOM 560 C CA . PHE A 1 68 ? -26.510 -3.012 14.258 1.00 92.31 68 PHE A CA 1
ATOM 561 C C . PHE A 1 68 ? -26.842 -1.654 14.886 1.00 92.31 68 PHE A C 1
ATOM 563 O O . PHE A 1 68 ? -27.968 -1.453 15.338 1.00 92.31 68 PHE A O 1
ATOM 570 N N . LEU A 1 69 ? -25.881 -0.725 14.931 1.00 93.19 69 LEU A N 1
ATOM 571 C CA . LEU A 1 69 ? -26.075 0.625 15.474 1.00 93.19 69 LEU A CA 1
ATOM 572 C C . LEU A 1 69 ? -26.770 1.576 14.486 1.00 93.19 69 LEU A C 1
ATOM 574 O O . LEU A 1 69 ? -27.449 2.507 14.919 1.00 93.19 69 LEU A O 1
ATOM 578 N N . LEU A 1 70 ? -26.592 1.363 13.181 1.00 85.75 70 LEU A N 1
ATOM 579 C CA . LEU A 1 70 ? -27.156 2.180 12.106 1.00 85.75 70 LEU A CA 1
ATOM 580 C C . LEU A 1 70 ? -28.048 1.302 11.205 1.00 85.75 70 LEU A C 1
ATOM 582 O O . LEU A 1 70 ? -27.526 0.735 10.244 1.00 85.75 70 LEU A O 1
ATOM 586 N N . PRO A 1 71 ? -29.353 1.157 11.516 1.00 70.44 71 PRO A N 1
ATOM 587 C CA . PRO A 1 71 ? -30.287 0.424 10.661 1.00 70.44 71 PRO A CA 1
ATOM 588 C C . PRO A 1 71 ? -30.541 1.122 9.318 1.00 70.44 71 PRO A C 1
ATOM 590 O O . PRO A 1 71 ? -30.569 2.377 9.283 1.00 70.44 71 PRO A O 1
#

Solvent-accessible surface area (backbone atoms only — not comparable to full-atom values): 4665 Å² total; per-residue (Å²): 108,69,67,59,52,50,66,51,48,64,65,49,51,58,55,54,49,52,61,70,73,45,86,88,78,90,47,74,83,74,74,47,83,87,50,94,87,47,78,76,91,64,68,98,82,60,93,68,70,68,66,62,56,53,54,53,51,50,49,53,52,51,57,58,49,46,56,72,74,56,124

Radius of gyration: 21.19 Å; Cα contacts (8 Å, |Δi|>4): 5; chains: 1; bounding box: 52×21×42 Å

Sequence (71 aa):
MIFFLVAIVFPVLPIVLGRFLRPINYGKNKMRPYECGIDPKTEAHDRFTVRYYIVAMLFLIFDVETIFLLP

Foldseek 3Di:
DVVVVCVVCVVVVCVVVCVVVDDDDDDPVVPADDDPPDHDPDDPDDDDDCVVVVVVVVVVVVVVVVVVVPD

Mean predicted aligned error: 6.62 Å